Protein AF-A0A7Z0E7R3-F1 (afdb_monomer)

Foldseek 3Di:
DVLVVLVVVLVVLVVVLVVVVVVCVVVDVVPCVLVNLLSCLQSQLVNLQSVLVNDPNSPVSNVSSVVSNVVNVVSVVVVVPDDDPPPPPPDPD

Structure (mmCIF, N/CA/C/O backbone):
data_AF-A0A7Z0E7R3-F1
#
_entry.id   AF-A0A7Z0E7R3-F1
#
loop_
_atom_site.group_PDB
_atom_site.id
_atom_site.type_symbol
_atom_site.label_atom_id
_atom_site.label_alt_id
_atom_site.label_comp_id
_atom_site.label_asym_id
_atom_site.label_entity_id
_atom_site.label_seq_id
_atom_site.pdbx_PDB_ins_code
_atom_site.Cartn_x
_atom_site.Cartn_y
_atom_site.Cartn_z
_atom_site.occupancy
_atom_site.B_iso_or_equiv
_atom_site.auth_seq_id
_atom_site.auth_comp_id
_atom_site.auth_asym_id
_atom_site.auth_atom_id
_atom_site.pdbx_PDB_model_num
ATOM 1 N N . MET A 1 1 ? 9.017 -7.282 -21.505 1.00 73.94 1 MET A N 1
ATOM 2 C CA . MET A 1 1 ? 8.413 -8.283 -20.588 1.00 73.94 1 MET A CA 1
ATOM 3 C C . MET A 1 1 ? 8.309 -7.759 -19.158 1.00 73.94 1 MET A C 1
ATOM 5 O O . MET A 1 1 ? 7.195 -7.682 -18.663 1.00 73.94 1 MET A O 1
ATOM 9 N N . ILE A 1 2 ? 9.409 -7.324 -18.524 1.00 81.56 2 ILE A N 1
ATOM 10 C CA . ILE A 1 2 ? 9.407 -6.823 -17.131 1.00 81.56 2 ILE A CA 1
ATOM 11 C C . ILE A 1 2 ? 8.408 -5.671 -16.895 1.00 81.56 2 ILE A C 1
ATOM 13 O O . ILE A 1 2 ? 7.704 -5.649 -15.896 1.00 81.56 2 ILE A O 1
ATOM 17 N N . GLN A 1 3 ? 8.281 -4.763 -17.865 1.00 79.44 3 GLN A N 1
ATOM 18 C CA . GLN A 1 3 ? 7.392 -3.600 -17.795 1.00 79.44 3 GLN A CA 1
ATOM 19 C C . GLN A 1 3 ? 5.906 -3.994 -17.770 1.00 79.44 3 GLN A C 1
ATOM 21 O O . GLN A 1 3 ? 5.134 -3.455 -16.986 1.00 79.44 3 GLN A O 1
ATOM 26 N N . ALA A 1 4 ? 5.518 -4.989 -18.577 1.00 81.69 4 ALA A N 1
ATOM 27 C CA . ALA A 1 4 ? 4.156 -5.521 -18.592 1.00 81.69 4 ALA A CA 1
ATOM 28 C C . ALA A 1 4 ? 3.816 -6.238 -17.275 1.00 81.69 4 ALA A C 1
ATOM 30 O O . ALA A 1 4 ? 2.711 -6.092 -16.761 1.00 81.69 4 ALA A O 1
ATOM 31 N N . VAL A 1 5 ? 4.787 -6.956 -16.697 1.00 86.38 5 VAL A N 1
ATOM 32 C CA . VAL A 1 5 ? 4.643 -7.583 -15.375 1.00 86.38 5 VAL A CA 1
ATOM 33 C C . VAL A 1 5 ? 4.472 -6.519 -14.289 1.00 86.38 5 VAL A C 1
ATOM 35 O O . VAL A 1 5 ? 3.557 -6.627 -13.482 1.00 86.38 5 VAL A O 1
ATOM 38 N N . LEU A 1 6 ? 5.288 -5.462 -14.291 1.00 80.38 6 LEU A N 1
ATOM 39 C CA . LEU A 1 6 ? 5.180 -4.360 -13.327 1.00 80.38 6 LEU A CA 1
ATOM 40 C C . LEU A 1 6 ? 3.846 -3.609 -13.437 1.00 80.38 6 LEU A C 1
ATOM 42 O O . LEU A 1 6 ? 3.251 -3.283 -12.415 1.00 80.38 6 LEU A O 1
ATOM 46 N N . LEU A 1 7 ? 3.338 -3.394 -14.653 1.00 83.75 7 LEU A N 1
ATOM 47 C CA . LEU A 1 7 ? 2.004 -2.826 -14.875 1.00 83.75 7 LEU A CA 1
ATOM 48 C C . LEU A 1 7 ? 0.888 -3.737 -14.352 1.00 83.75 7 LEU A C 1
ATOM 50 O O . LEU A 1 7 ? -0.050 -3.252 -13.722 1.00 83.75 7 LEU A O 1
ATOM 54 N N . ALA A 1 8 ? 0.994 -5.050 -14.567 1.00 83.69 8 ALA A N 1
ATOM 55 C CA . ALA A 1 8 ? 0.038 -6.011 -14.022 1.00 83.69 8 ALA A CA 1
ATOM 56 C C . ALA A 1 8 ? 0.065 -6.018 -12.484 1.00 83.69 8 ALA A C 1
ATOM 58 O O . ALA A 1 8 ? -0.986 -5.958 -11.850 1.00 83.69 8 ALA A O 1
ATOM 59 N N . VAL A 1 9 ? 1.259 -6.009 -11.880 1.00 85.00 9 VAL A N 1
ATOM 60 C CA . VAL A 1 9 ? 1.443 -5.901 -10.424 1.00 85.00 9 VAL A CA 1
ATOM 61 C C . VAL A 1 9 ? 0.838 -4.601 -9.896 1.00 85.00 9 VAL A C 1
ATOM 63 O O . VAL A 1 9 ? 0.105 -4.632 -8.910 1.00 85.00 9 VAL A O 1
ATOM 66 N N . PHE A 1 10 ? 1.072 -3.475 -10.575 1.00 80.06 10 PHE A N 1
ATOM 67 C CA . PHE A 1 10 ? 0.479 -2.185 -10.226 1.00 80.06 10 PHE A CA 1
ATOM 68 C C . PHE A 1 10 ? -1.054 -2.235 -10.250 1.00 80.06 10 PHE A C 1
ATOM 70 O O . PHE A 1 10 ? -1.698 -1.823 -9.287 1.00 80.06 10 PHE A O 1
ATOM 77 N N . ALA A 1 11 ? -1.644 -2.783 -11.317 1.00 84.88 11 ALA A N 1
ATOM 78 C CA . ALA A 1 11 ? -3.092 -2.899 -11.464 1.00 84.88 11 ALA A CA 1
ATOM 79 C C . ALA A 1 11 ? -3.717 -3.789 -10.376 1.00 84.88 11 ALA A C 1
ATOM 81 O O . ALA A 1 11 ? -4.745 -3.428 -9.800 1.00 84.88 11 ALA A O 1
ATOM 82 N N . VAL A 1 12 ? -3.076 -4.917 -10.049 1.00 88.81 12 VAL A N 1
ATOM 83 C CA . VAL A 1 12 ? -3.512 -5.813 -8.967 1.00 88.81 12 VAL A CA 1
ATOM 84 C C . VAL A 1 12 ? -3.419 -5.118 -7.607 1.00 88.81 12 VAL A C 1
ATOM 86 O O . VAL A 1 12 ? -4.380 -5.173 -6.836 1.00 88.81 12 VAL A O 1
ATOM 89 N N . LEU A 1 13 ? -2.312 -4.421 -7.316 1.00 83.44 13 LEU A N 1
ATOM 90 C CA . LEU A 1 13 ? -2.160 -3.656 -6.073 1.00 83.44 13 LEU A CA 1
ATOM 91 C C . LEU A 1 13 ? -3.239 -2.581 -5.939 1.00 83.44 13 LEU A C 1
ATOM 93 O O . LEU A 1 13 ? -3.855 -2.451 -4.881 1.00 83.44 13 LEU A O 1
ATOM 97 N N . LEU A 1 14 ? -3.477 -1.827 -7.012 1.00 82.69 14 LEU A N 1
ATOM 98 C CA . LEU A 1 14 ? -4.457 -0.751 -7.025 1.00 82.69 14 LEU A CA 1
ATOM 99 C C . LEU A 1 14 ? -5.879 -1.294 -6.837 1.00 82.69 14 LEU A C 1
ATOM 101 O O . LEU A 1 14 ? -6.643 -0.756 -6.037 1.00 82.69 14 LEU A O 1
ATOM 105 N N . GLY A 1 15 ? -6.221 -2.394 -7.513 1.00 85.50 15 GLY A N 1
ATOM 106 C CA . GLY A 1 15 ? -7.508 -3.066 -7.343 1.00 85.50 15 GLY A CA 1
ATOM 107 C C . GLY A 1 15 ? -7.722 -3.558 -5.911 1.00 85.50 15 GLY A C 1
ATOM 108 O O . GLY A 1 15 ? -8.776 -3.311 -5.322 1.00 85.50 15 GLY A O 1
ATOM 109 N N . ASN A 1 16 ? -6.703 -4.182 -5.314 1.00 86.75 16 ASN A N 1
ATOM 110 C CA . ASN A 1 16 ? -6.756 -4.636 -3.926 1.00 86.75 16 ASN A CA 1
ATOM 111 C C . ASN A 1 16 ? -6.933 -3.466 -2.945 1.00 86.75 16 ASN A C 1
ATOM 113 O O . ASN A 1 16 ? -7.735 -3.549 -2.015 1.00 86.75 16 ASN A O 1
ATOM 117 N N . TYR A 1 17 ? -6.235 -2.354 -3.184 1.00 80.69 17 TYR A N 1
ATOM 118 C CA . TYR A 1 17 ? -6.361 -1.142 -2.380 1.00 80.69 17 TYR A CA 1
ATOM 119 C C . TYR A 1 17 ? -7.787 -0.578 -2.403 1.00 80.69 17 TYR A C 1
ATOM 121 O O . TYR A 1 17 ? -8.380 -0.333 -1.351 1.00 80.69 17 TYR A O 1
ATOM 129 N N . VAL A 1 18 ? -8.369 -0.431 -3.596 1.00 85.88 18 VAL A N 1
ATOM 130 C CA . VAL A 1 18 ? -9.740 0.072 -3.772 1.00 85.88 18 VAL A CA 1
ATOM 131 C C . VAL A 1 18 ? -10.757 -0.862 -3.117 1.00 85.88 18 VAL A C 1
ATOM 133 O O . VAL A 1 18 ? -11.665 -0.393 -2.429 1.00 85.88 18 VAL A O 1
ATOM 136 N N . LEU A 1 19 ? -10.597 -2.179 -3.277 1.00 84.88 19 LEU A N 1
ATOM 137 C CA . LEU A 1 19 ? -11.483 -3.162 -2.659 1.00 84.88 19 LEU A CA 1
ATOM 138 C C . LEU A 1 19 ? -11.432 -3.071 -1.131 1.00 84.88 19 LEU A C 1
ATOM 140 O O . LEU A 1 19 ? -12.473 -3.048 -0.472 1.00 84.88 19 LEU A O 1
ATOM 144 N N . ALA A 1 20 ? -10.233 -2.969 -0.565 1.00 82.38 20 ALA A N 1
ATOM 145 C CA . ALA A 1 20 ? -10.051 -2.842 0.871 1.00 82.38 20 ALA A CA 1
ATOM 146 C C . ALA A 1 20 ? -10.656 -1.533 1.412 1.00 82.38 20 ALA A C 1
ATOM 148 O O . ALA A 1 20 ? -11.369 -1.566 2.417 1.00 82.38 20 ALA A O 1
ATOM 149 N N . LEU A 1 21 ? -10.477 -0.403 0.715 1.00 80.25 21 LEU A N 1
ATOM 150 C CA . LEU A 1 21 ? -11.150 0.857 1.054 1.00 80.25 21 LEU A CA 1
ATOM 151 C C . LEU A 1 21 ? -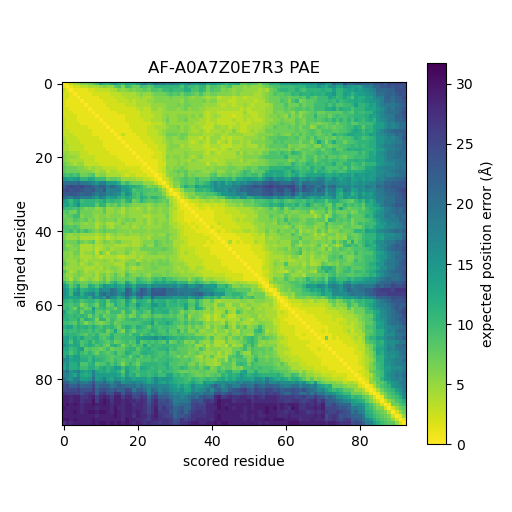12.677 0.734 0.992 1.00 80.25 21 LEU A C 1
ATOM 153 O O . LEU A 1 21 ? -13.364 1.206 1.899 1.00 80.25 21 LEU A O 1
ATOM 157 N N . ALA A 1 22 ? -13.219 0.073 -0.033 1.00 82.81 22 ALA A N 1
ATOM 158 C CA . ALA A 1 22 ? -14.656 -0.149 -0.164 1.00 82.81 22 ALA A CA 1
ATOM 159 C C . ALA A 1 22 ? -15.207 -1.007 0.987 1.00 82.81 22 ALA A C 1
ATOM 161 O O . ALA A 1 22 ? -16.265 -0.701 1.541 1.00 82.81 22 ALA A O 1
ATOM 162 N N . VAL A 1 23 ? -14.479 -2.050 1.398 1.00 83.19 23 VAL A N 1
ATOM 163 C CA . VAL A 1 23 ? -14.836 -2.881 2.557 1.00 83.19 23 VAL A CA 1
ATOM 164 C C . VAL A 1 23 ? -14.806 -2.061 3.850 1.00 83.19 23 VAL A C 1
ATOM 166 O O . VAL 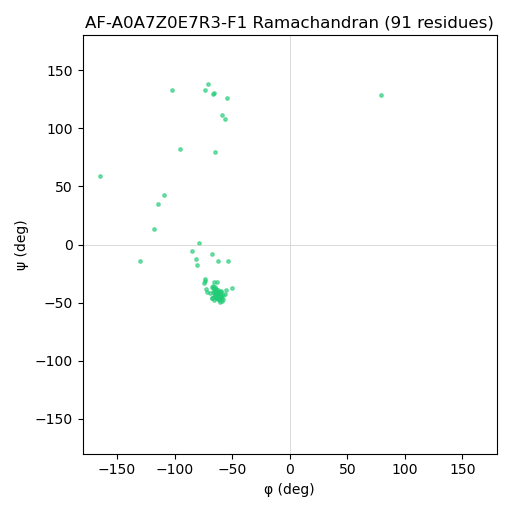A 1 23 ? -15.738 -2.165 4.649 1.00 83.19 23 VAL A O 1
ATOM 169 N N . PHE A 1 24 ? -13.791 -1.216 4.051 1.00 78.94 24 PHE A N 1
ATOM 170 C CA . PHE A 1 24 ? -13.703 -0.354 5.233 1.00 78.94 24 PHE A CA 1
ATOM 171 C C . PHE A 1 24 ? -14.789 0.719 5.275 1.00 78.94 24 PHE A C 1
ATOM 173 O O . PHE A 1 24 ? -15.385 0.937 6.329 1.00 78.94 24 PHE A O 1
ATOM 180 N N . SER A 1 25 ? -15.092 1.339 4.135 1.00 77.88 25 SER A N 1
ATOM 181 C CA . SER A 1 25 ? -16.184 2.305 4.007 1.00 77.88 25 SER A CA 1
ATOM 182 C C . SER A 1 25 ? -17.534 1.670 4.363 1.00 77.88 25 SER A C 1
ATOM 184 O O . SER A 1 25 ? -18.325 2.273 5.084 1.00 77.88 25 SER A O 1
ATOM 186 N N . ARG A 1 26 ? -17.765 0.416 3.947 1.00 78.31 26 ARG A N 1
ATOM 187 C CA . ARG A 1 26 ? -19.004 -0.325 4.234 1.00 78.31 26 ARG A CA 1
ATOM 188 C C . ARG A 1 26 ? -19.121 -0.830 5.674 1.00 78.31 26 ARG A C 1
ATOM 190 O O . ARG A 1 26 ? -20.233 -0.927 6.178 1.00 78.31 26 ARG A O 1
ATOM 197 N N . ARG A 1 27 ? -18.012 -1.192 6.329 1.00 73.00 27 ARG A N 1
ATOM 198 C CA . ARG A 1 27 ? -18.029 -1.802 7.677 1.00 73.00 27 ARG A CA 1
ATOM 199 C C . ARG A 1 27 ? -18.095 -0.800 8.834 1.00 73.00 27 ARG A C 1
ATOM 201 O O . ARG A 1 27 ? -18.254 -1.226 9.972 1.00 73.00 27 ARG A O 1
ATOM 208 N N . GLY A 1 28 ? -18.020 0.501 8.558 1.00 62.09 28 GLY A N 1
ATOM 209 C CA . GLY A 1 28 ? -18.005 1.536 9.590 1.00 62.09 28 GLY A CA 1
ATOM 210 C C . GLY A 1 28 ? -16.621 1.685 10.229 1.00 62.09 28 GLY A C 1
ATOM 211 O O . GLY A 1 28 ? -15.990 0.730 10.675 1.00 62.09 28 GLY A O 1
ATOM 212 N N . LEU A 1 29 ? -16.124 2.921 10.266 1.00 63.62 29 LEU A N 1
ATOM 213 C CA . LEU A 1 29 ? -14.744 3.260 10.639 1.00 63.62 29 LEU A CA 1
ATOM 214 C C . LEU A 1 29 ? -14.473 3.262 12.160 1.00 63.62 29 LEU A C 1
ATOM 216 O O . LEU A 1 29 ? -13.356 3.564 12.578 1.00 63.62 29 LEU A O 1
ATOM 220 N N . SER A 1 30 ? -15.459 2.939 13.000 1.00 57.41 30 SER A N 1
ATOM 221 C CA . SER A 1 30 ? -15.494 3.311 14.426 1.00 57.41 30 SER A CA 1
ATOM 222 C C . SER A 1 30 ? -14.441 2.656 15.338 1.00 57.41 30 SER A C 1
ATOM 224 O O . SER A 1 30 ? -14.278 3.102 16.467 1.00 57.41 30 SER A O 1
ATOM 226 N N . GLY A 1 31 ? -13.657 1.679 14.870 1.00 62.69 31 GLY A N 1
ATOM 227 C CA . GLY A 1 31 ? -12.515 1.122 15.626 1.00 62.69 31 GLY A CA 1
ATOM 228 C C . GLY A 1 31 ? -11.193 1.036 14.855 1.00 62.69 31 GLY A C 1
ATOM 229 O O . GLY A 1 31 ? -10.122 0.877 15.453 1.00 62.69 31 GLY A O 1
ATOM 230 N N . ASN A 1 32 ? -11.248 1.187 13.528 1.00 72.81 32 ASN A N 1
ATOM 231 C CA . ASN A 1 32 ? -10.225 0.678 12.613 1.00 72.81 32 ASN A CA 1
ATOM 232 C C . ASN A 1 32 ? -9.495 1.756 11.800 1.00 72.81 32 ASN A C 1
ATOM 234 O O . ASN A 1 32 ? -8.766 1.426 10.869 1.00 72.81 32 ASN A O 1
ATOM 238 N N . TRP A 1 33 ? -9.641 3.032 12.170 1.00 72.31 33 TRP A N 1
ATOM 239 C CA . TRP A 1 33 ? -8.979 4.166 11.507 1.00 72.31 33 TRP A CA 1
ATOM 240 C C . TRP A 1 33 ? -7.469 3.974 11.314 1.00 72.31 33 TRP A C 1
ATOM 242 O O . TRP A 1 33 ? -6.932 4.316 10.267 1.00 72.31 33 TRP A O 1
ATOM 252 N N . LEU A 1 34 ? -6.786 3.358 12.285 1.00 74.38 34 LEU A N 1
ATOM 253 C CA . LEU A 1 34 ? -5.359 3.059 12.157 1.00 74.38 34 LEU A CA 1
ATOM 254 C C . LEU A 1 34 ? -5.070 2.063 11.034 1.00 74.38 34 LEU A C 1
ATOM 256 O O . LEU A 1 34 ? -4.111 2.247 10.297 1.00 74.38 34 LEU A O 1
ATOM 260 N N . LEU A 1 35 ? -5.889 1.017 10.900 1.00 75.94 35 LEU A N 1
ATOM 261 C CA . LEU A 1 35 ? -5.711 0.024 9.846 1.00 75.94 35 LEU A CA 1
ATOM 262 C C . LEU A 1 35 ? -5.941 0.639 8.465 1.00 75.94 35 LEU A C 1
ATOM 264 O O . LEU A 1 35 ? -5.238 0.273 7.533 1.00 75.94 35 LEU A O 1
ATOM 268 N N . VAL A 1 36 ? 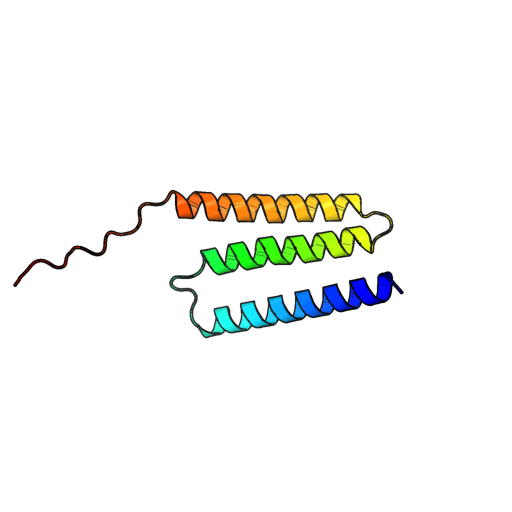-6.835 1.625 8.351 1.00 77.50 36 VAL A N 1
ATOM 269 C CA . VAL A 1 36 ? -6.997 2.407 7.118 1.00 77.50 36 VAL A CA 1
ATOM 270 C C . VAL A 1 36 ? -5.745 3.238 6.832 1.00 77.50 36 VAL A C 1
ATOM 272 O O . VAL A 1 36 ? -5.222 3.167 5.728 1.00 77.50 36 VAL A O 1
ATOM 275 N N . VAL A 1 37 ? -5.208 3.962 7.819 1.00 77.12 37 VAL A N 1
ATOM 276 C CA . VAL A 1 37 ? -3.981 4.768 7.650 1.00 77.12 37 VAL A CA 1
ATOM 277 C C . VAL A 1 37 ? -2.775 3.899 7.276 1.00 77.12 37 VAL A C 1
ATOM 279 O O . VAL A 1 37 ? -2.046 4.230 6.343 1.00 77.12 37 VAL A O 1
ATOM 282 N N . LEU A 1 38 ? -2.586 2.766 7.956 1.00 79.88 38 LEU A N 1
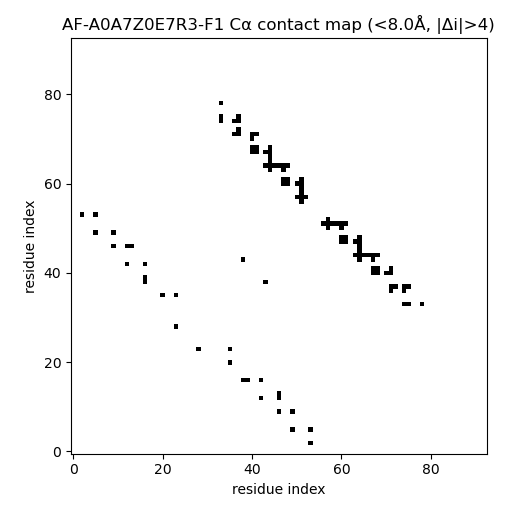ATOM 283 C CA . LEU A 1 38 ? -1.526 1.798 7.664 1.00 79.88 38 LEU A CA 1
ATOM 284 C C . LEU A 1 38 ? -1.664 1.210 6.264 1.00 79.88 38 LEU A C 1
ATOM 286 O O . LEU A 1 38 ? -0.687 1.169 5.519 1.00 79.88 38 LEU A O 1
ATOM 290 N N . LEU A 1 39 ? -2.869 0.770 5.900 1.00 82.12 39 LEU A N 1
ATOM 291 C CA . LEU A 1 39 ? -3.138 0.200 4.587 1.00 82.12 39 LEU A CA 1
ATO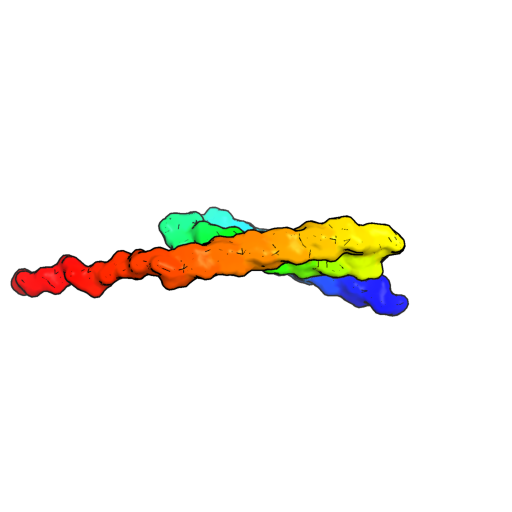M 292 C C . LEU A 1 39 ? -2.882 1.229 3.481 1.00 82.12 39 LEU A C 1
ATOM 294 O O . LEU A 1 39 ? -2.195 0.918 2.512 1.00 82.12 39 LEU A O 1
ATOM 298 N N . THR A 1 40 ? -3.385 2.451 3.639 1.00 81.81 40 THR A N 1
ATOM 299 C CA . THR A 1 40 ? -3.187 3.545 2.684 1.00 81.81 40 THR A CA 1
ATOM 300 C C . THR A 1 40 ? -1.720 3.930 2.549 1.00 81.81 40 THR A C 1
ATOM 302 O O . THR A 1 40 ? -1.228 4.042 1.429 1.00 81.81 40 THR A O 1
ATOM 305 N N . GLY A 1 41 ? -0.995 4.078 3.659 1.00 81.31 41 GLY A N 1
ATOM 306 C CA . GLY A 1 41 ? 0.419 4.447 3.626 1.00 81.31 41 GLY A CA 1
ATOM 307 C C . GLY A 1 41 ? 1.302 3.354 3.019 1.00 81.31 41 GLY A C 1
ATOM 308 O O . GLY A 1 41 ? 2.095 3.628 2.124 1.00 81.31 41 GLY A O 1
ATOM 309 N N . THR A 1 42 ? 1.121 2.096 3.424 1.00 81.25 42 THR A N 1
ATOM 310 C CA . THR A 1 42 ? 1.933 0.976 2.909 1.00 81.25 42 THR A CA 1
ATOM 311 C C . THR A 1 42 ? 1.596 0.614 1.463 1.00 81.25 42 THR A C 1
ATOM 313 O O . THR A 1 42 ? 2.500 0.407 0.654 1.00 81.25 42 THR A O 1
ATOM 316 N N . THR A 1 43 ? 0.312 0.601 1.092 1.00 83.56 43 THR A N 1
ATOM 317 C CA . THR A 1 43 ? -0.097 0.295 -0.288 1.00 83.56 43 THR A CA 1
ATOM 318 C C . THR A 1 43 ? 0.235 1.450 -1.229 1.00 83.56 43 THR A C 1
ATOM 320 O O . THR A 1 43 ? 0.715 1.219 -2.336 1.00 83.56 43 THR A O 1
ATOM 323 N N . GLY A 1 44 ? 0.064 2.697 -0.776 1.00 80.94 44 GLY A N 1
ATOM 324 C CA . GLY A 1 44 ? 0.503 3.886 -1.505 1.00 80.94 44 GLY A CA 1
ATOM 325 C C . GLY A 1 44 ? 2.017 3.907 -1.727 1.00 80.94 44 GLY A C 1
ATOM 326 O O . GLY A 1 44 ? 2.464 4.203 -2.833 1.00 80.94 44 GLY A O 1
ATOM 327 N N . ALA A 1 45 ? 2.806 3.516 -0.721 1.00 82.25 45 ALA A N 1
ATOM 328 C CA . ALA A 1 45 ? 4.251 3.386 -0.863 1.00 82.25 45 ALA A CA 1
ATOM 329 C C . ALA A 1 45 ? 4.649 2.319 -1.889 1.00 82.25 45 ALA A C 1
ATOM 331 O O . ALA A 1 45 ? 5.512 2.564 -2.729 1.00 82.25 45 ALA A O 1
ATOM 332 N N . ALA A 1 46 ? 3.990 1.159 -1.868 1.00 79.19 46 ALA A N 1
ATOM 333 C CA . ALA A 1 46 ? 4.239 0.105 -2.843 1.00 79.19 46 ALA A CA 1
ATOM 334 C C . ALA A 1 46 ? 3.881 0.547 -4.276 1.00 79.19 46 ALA A C 1
ATOM 336 O O . ALA A 1 46 ? 4.651 0.301 -5.203 1.00 79.19 46 ALA A O 1
ATOM 337 N N . LEU A 1 47 ? 2.768 1.268 -4.465 1.00 81.25 47 LEU A N 1
ATOM 338 C CA . LEU A 1 47 ? 2.398 1.859 -5.759 1.00 81.25 47 LEU A CA 1
ATOM 339 C C . LEU A 1 47 ? 3.434 2.893 -6.233 1.00 81.25 47 LEU A C 1
ATOM 341 O O . LEU A 1 47 ? 3.828 2.874 -7.399 1.00 81.25 47 LEU A O 1
ATOM 345 N N . ALA A 1 48 ? 3.908 3.762 -5.336 1.00 81.00 48 ALA A N 1
ATOM 346 C CA . ALA A 1 48 ? 4.938 4.754 -5.638 1.00 81.00 48 ALA A CA 1
ATOM 347 C C . ALA A 1 48 ? 6.287 4.100 -5.989 1.00 81.00 48 ALA A C 1
ATOM 349 O O . ALA A 1 48 ? 6.943 4.531 -6.934 1.00 81.00 48 ALA A O 1
ATOM 350 N N . ALA A 1 49 ? 6.667 3.011 -5.316 1.00 78.25 49 ALA A N 1
ATOM 351 C CA . ALA A 1 49 ? 7.867 2.246 -5.648 1.00 78.25 49 ALA A CA 1
ATOM 352 C C . ALA A 1 49 ? 7.772 1.596 -7.041 1.00 78.25 49 ALA A C 1
ATOM 354 O O . ALA A 1 49 ? 8.726 1.653 -7.815 1.00 78.25 49 ALA A O 1
ATOM 355 N N . VAL A 1 50 ? 6.613 1.037 -7.405 1.00 81.56 50 VAL A N 1
ATOM 356 C CA . VAL A 1 50 ? 6.400 0.488 -8.755 1.00 81.56 50 VAL A CA 1
ATOM 357 C C . VAL A 1 50 ? 6.450 1.596 -9.816 1.00 81.56 50 VAL A C 1
ATOM 359 O O . VAL A 1 50 ? 7.067 1.408 -10.863 1.00 81.56 50 VAL A O 1
ATOM 362 N N . LEU A 1 51 ? 5.885 2.775 -9.534 1.00 78.69 51 LEU A N 1
ATOM 363 C CA . LEU A 1 51 ? 5.997 3.948 -10.411 1.00 78.69 51 LEU A CA 1
ATOM 364 C C . LEU A 1 51 ? 7.435 4.463 -10.539 1.00 78.69 51 LEU A C 1
ATOM 366 O O . LEU A 1 51 ? 7.831 4.866 -11.631 1.00 78.69 51 LEU A O 1
ATOM 370 N N . ALA A 1 52 ? 8.228 4.415 -9.466 1.00 81.88 52 ALA A N 1
ATOM 371 C CA . ALA A 1 52 ? 9.642 4.779 -9.497 1.00 81.88 52 ALA A CA 1
ATOM 372 C C . ALA A 1 52 ? 10.428 3.899 -10.475 1.00 81.88 52 ALA A C 1
ATOM 374 O O . ALA A 1 52 ? 11.252 4.407 -11.225 1.00 81.88 52 ALA A O 1
ATOM 375 N N . VAL A 1 53 ? 10.138 2.595 -10.504 1.00 80.50 53 VAL A N 1
ATOM 376 C CA . VAL A 1 53 ? 10.785 1.643 -11.421 1.00 80.50 53 VAL A CA 1
ATOM 377 C C . VAL A 1 53 ? 10.284 1.801 -12.861 1.00 80.50 53 VAL A C 1
ATOM 379 O O . VAL A 1 53 ? 11.035 1.567 -13.803 1.00 80.50 53 VAL A O 1
ATOM 382 N N . LEU A 1 54 ? 9.021 2.194 -13.052 1.00 79.81 54 LEU A N 1
ATOM 383 C CA . LEU A 1 54 ? 8.435 2.399 -14.381 1.00 79.81 54 LEU A CA 1
ATOM 384 C C . LEU A 1 54 ? 8.803 3.749 -15.019 1.00 79.81 54 LEU A C 1
ATOM 386 O O . LEU A 1 54 ? 8.643 3.896 -16.229 1.00 79.81 54 LEU A O 1
ATOM 390 N N . SER A 1 55 ? 9.270 4.724 -14.236 1.00 79.44 55 SER A N 1
ATOM 391 C CA . SER A 1 55 ? 9.570 6.081 -14.700 1.00 79.44 55 SER A CA 1
ATOM 392 C C . SER A 1 55 ? 11.071 6.301 -14.890 1.00 79.44 55 SER A C 1
ATOM 394 O O . SER A 1 55 ? 11.862 6.042 -13.987 1.00 79.44 55 SER A O 1
ATOM 396 N N . GLU A 1 56 ? 11.467 6.875 -16.028 1.00 67.56 56 GLU A N 1
ATOM 397 C CA . GLU A 1 56 ? 12.869 7.224 -16.328 1.00 67.56 56 GLU A CA 1
ATOM 398 C C . GLU A 1 56 ? 13.456 8.273 -15.352 1.00 67.56 56 GLU A C 1
ATOM 400 O O . GLU A 1 56 ? 14.671 8.426 -15.261 1.00 67.56 56 GLU A O 1
ATOM 405 N N . GLY A 1 57 ? 12.610 8.952 -14.560 1.00 64.19 57 GLY A N 1
ATOM 406 C CA . GLY A 1 57 ? 12.977 9.920 -13.513 1.00 64.19 57 GLY A CA 1
ATOM 407 C C . GLY A 1 57 ? 12.610 9.482 -12.085 1.00 64.19 57 GLY A C 1
ATOM 408 O O . GLY A 1 57 ? 12.217 10.314 -11.263 1.00 64.19 57 GLY A O 1
ATOM 409 N N . GLY A 1 58 ? 12.689 8.179 -11.794 1.00 63.19 58 GLY A N 1
ATOM 410 C CA . GLY A 1 58 ? 12.124 7.500 -10.618 1.00 63.19 58 GLY A CA 1
ATOM 411 C C . GLY A 1 58 ? 12.470 8.016 -9.210 1.00 63.19 58 GLY A C 1
ATOM 412 O O . GLY A 1 58 ? 11.763 7.669 -8.265 1.00 63.19 58 GLY A O 1
ATOM 413 N N . SER A 1 59 ? 13.487 8.871 -9.037 1.00 70.12 59 SER A N 1
ATOM 414 C CA . SER A 1 59 ? 13.956 9.323 -7.709 1.00 70.12 59 SER A CA 1
ATOM 415 C C . SER A 1 59 ? 12.852 9.968 -6.864 1.00 70.12 59 SER A C 1
ATOM 417 O O . SER A 1 59 ? 12.713 9.652 -5.687 1.00 70.12 59 SER A O 1
ATOM 419 N N . ARG A 1 60 ? 12.005 10.811 -7.471 1.00 77.00 60 ARG A N 1
ATOM 420 C CA . ARG A 1 60 ? 10.931 11.513 -6.742 1.00 77.00 60 ARG A CA 1
ATOM 421 C C . ARG A 1 60 ? 9.855 10.562 -6.222 1.00 77.00 60 ARG A C 1
ATOM 423 O O . ARG A 1 60 ? 9.299 10.779 -5.153 1.00 77.00 60 ARG A O 1
ATOM 430 N N . TYR A 1 61 ? 9.550 9.510 -6.976 1.00 75.50 61 TYR A N 1
ATOM 431 C CA . TYR A 1 61 ? 8.552 8.519 -6.577 1.00 75.50 61 TYR A CA 1
ATOM 432 C C . TYR A 1 61 ? 9.074 7.612 -5.456 1.00 75.50 61 TYR A C 1
ATOM 434 O O . TYR A 1 61 ? 8.300 7.173 -4.608 1.00 75.50 61 TYR A O 1
ATOM 442 N N . LEU A 1 62 ? 10.389 7.388 -5.411 1.00 74.12 62 LEU A N 1
ATOM 443 C CA . LEU A 1 62 ? 11.054 6.651 -4.339 1.00 74.12 62 LEU A CA 1
ATOM 444 C C . LEU A 1 62 ? 11.034 7.445 -3.020 1.00 74.12 62 LEU A C 1
ATOM 446 O O . LEU A 1 62 ? 10.687 6.885 -1.981 1.00 74.12 62 LEU A O 1
ATOM 450 N N . ASP A 1 63 ? 11.274 8.760 -3.072 1.00 77.38 63 ASP A N 1
ATOM 451 C CA . ASP A 1 63 ? 11.128 9.647 -1.907 1.00 77.38 63 ASP A CA 1
ATOM 452 C C . ASP A 1 63 ? 9.692 9.624 -1.362 1.00 77.38 63 ASP A C 1
ATOM 454 O O . ASP A 1 63 ? 9.471 9.480 -0.158 1.00 77.38 63 ASP A O 1
ATOM 458 N N . VAL A 1 64 ? 8.694 9.683 -2.250 1.00 75.31 64 VAL A N 1
ATOM 459 C CA . VAL A 1 64 ? 7.273 9.579 -1.877 1.00 75.31 64 VAL A CA 1
ATOM 460 C C . VAL A 1 64 ? 6.966 8.221 -1.237 1.00 75.31 64 VAL A C 1
ATOM 462 O O . VAL A 1 64 ? 6.263 8.168 -0.225 1.00 75.31 64 VAL A O 1
ATOM 465 N N . ALA A 1 65 ? 7.515 7.127 -1.773 1.00 77.25 65 ALA A N 1
ATOM 466 C CA . ALA A 1 65 ? 7.346 5.793 -1.202 1.00 77.25 65 ALA A CA 1
ATOM 467 C C . ALA A 1 65 ? 7.930 5.694 0.217 1.00 77.25 65 ALA A C 1
ATOM 469 O O . ALA A 1 65 ? 7.295 5.138 1.120 1.00 77.25 65 ALA A O 1
ATOM 470 N N . LEU A 1 66 ? 9.110 6.276 0.435 1.00 76.25 66 LEU A N 1
ATOM 471 C CA . LEU A 1 66 ? 9.763 6.316 1.742 1.00 76.25 66 LEU A CA 1
ATOM 472 C C . LEU A 1 66 ? 8.973 7.156 2.748 1.00 76.25 66 LEU A C 1
ATOM 474 O O . LEU A 1 66 ? 8.751 6.704 3.872 1.00 76.25 66 LEU A O 1
ATOM 478 N N . VAL A 1 67 ? 8.481 8.330 2.346 1.00 81.31 67 VAL A N 1
ATOM 479 C CA . VAL A 1 67 ? 7.659 9.196 3.208 1.00 81.31 67 VAL A CA 1
ATOM 480 C C . VAL A 1 67 ? 6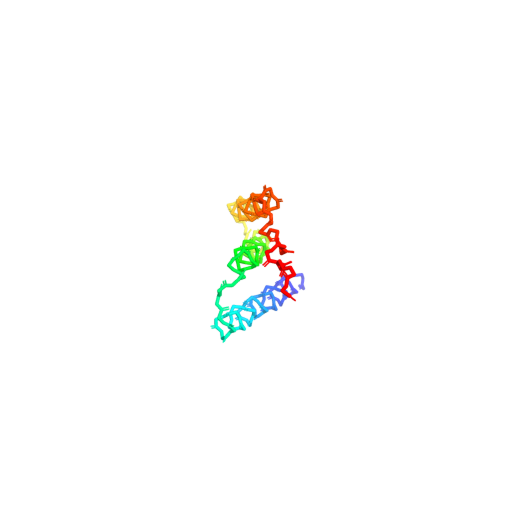.353 8.502 3.603 1.00 81.31 67 VAL A C 1
ATOM 482 O O . VAL A 1 67 ? 5.980 8.502 4.780 1.00 81.31 67 VAL A O 1
ATOM 485 N N . LEU A 1 68 ? 5.669 7.857 2.656 1.00 77.19 68 LEU A N 1
ATOM 486 C CA . LEU A 1 68 ? 4.429 7.122 2.926 1.00 77.19 68 LEU A CA 1
ATOM 487 C C . LEU A 1 68 ? 4.656 5.920 3.854 1.00 77.19 68 LEU A C 1
ATOM 489 O O . LEU A 1 68 ? 3.868 5.683 4.770 1.00 77.19 68 LEU A O 1
ATOM 493 N N . THR A 1 69 ? 5.766 5.200 3.678 1.00 76.75 69 THR A N 1
ATOM 494 C CA . THR A 1 69 ? 6.128 4.079 4.559 1.00 76.75 69 THR A CA 1
ATOM 495 C C . THR A 1 69 ? 6.483 4.568 5.961 1.00 76.75 69 THR A C 1
ATOM 497 O O . THR A 1 69 ? 6.001 4.020 6.952 1.00 76.75 69 THR A O 1
ATOM 500 N N . GLY A 1 70 ? 7.294 5.624 6.061 1.00 76.06 70 GLY A N 1
ATOM 501 C CA . GLY A 1 70 ? 7.721 6.199 7.334 1.00 76.06 70 GLY A CA 1
ATOM 502 C C . GLY A 1 70 ? 6.548 6.749 8.142 1.00 76.06 70 GLY A C 1
ATOM 503 O O . GL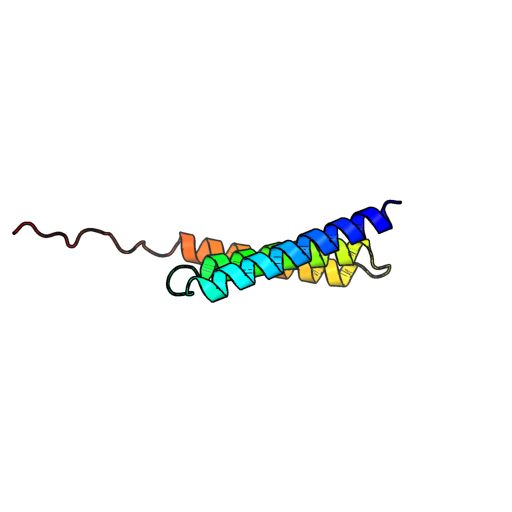Y A 1 70 ? 6.418 6.451 9.326 1.00 76.06 70 GLY A O 1
ATOM 504 N N . THR A 1 71 ? 5.637 7.481 7.501 1.00 76.06 71 THR A N 1
ATOM 505 C CA . THR A 1 71 ? 4.431 8.003 8.167 1.00 76.06 71 THR A CA 1
ATOM 506 C C . THR A 1 71 ? 3.501 6.882 8.637 1.00 76.06 71 THR A C 1
ATOM 508 O O . THR A 1 71 ? 2.984 6.950 9.754 1.00 76.06 71 THR A O 1
ATOM 511 N N . ALA A 1 72 ? 3.355 5.805 7.857 1.00 76.69 72 ALA A N 1
ATOM 512 C CA . ALA A 1 72 ? 2.613 4.617 8.276 1.00 76.69 72 ALA A CA 1
ATOM 513 C C . ALA A 1 72 ? 3.262 3.914 9.482 1.00 76.69 72 ALA A C 1
ATOM 515 O O . ALA A 1 72 ? 2.562 3.534 10.425 1.00 76.69 72 ALA A O 1
ATOM 516 N N . ALA A 1 73 ? 4.592 3.779 9.485 1.00 74.69 73 ALA A N 1
ATOM 517 C CA . ALA A 1 73 ? 5.341 3.185 10.590 1.00 74.69 73 ALA A CA 1
ATOM 518 C C . ALA A 1 73 ? 5.215 4.013 11.880 1.00 74.69 73 ALA A C 1
ATOM 520 O O . ALA A 1 73 ? 4.966 3.451 12.947 1.00 74.69 73 ALA A O 1
ATOM 521 N N . VAL A 1 74 ? 5.302 5.345 11.786 1.00 79.00 74 VAL A N 1
ATOM 522 C CA . VAL A 1 74 ? 5.098 6.249 12.930 1.00 79.00 74 VAL A CA 1
ATOM 523 C C . VAL A 1 74 ? 3.670 6.138 13.461 1.00 79.00 74 VAL A C 1
ATOM 525 O O . VAL A 1 74 ? 3.485 5.997 14.667 1.00 79.00 74 VAL A O 1
ATOM 528 N N . ALA A 1 75 ? 2.658 6.126 12.589 1.00 75.81 75 ALA A N 1
ATOM 529 C CA . ALA A 1 75 ? 1.267 5.952 13.008 1.00 75.81 75 ALA A CA 1
ATOM 530 C C . ALA A 1 75 ? 1.066 4.629 13.772 1.00 75.81 75 ALA A C 1
ATOM 532 O O . ALA A 1 75 ? 0.424 4.607 14.827 1.00 75.81 75 ALA A O 1
ATOM 533 N N . ALA A 1 76 ? 1.662 3.539 13.281 1.00 74.00 76 ALA A N 1
ATOM 534 C CA . ALA A 1 76 ? 1.637 2.241 13.946 1.00 74.00 76 ALA A CA 1
ATOM 535 C C . ALA A 1 76 ? 2.339 2.266 15.310 1.00 74.00 76 ALA A C 1
ATOM 537 O O . ALA A 1 76 ? 1.779 1.772 16.289 1.00 74.00 76 ALA A O 1
ATOM 538 N N . ALA A 1 77 ? 3.525 2.875 15.388 1.00 76.44 77 ALA A N 1
ATOM 539 C CA . ALA A 1 77 ? 4.295 3.002 16.621 1.00 76.44 77 ALA A CA 1
ATOM 540 C C . ALA A 1 77 ? 3.544 3.821 17.681 1.00 76.44 77 ALA A C 1
ATOM 542 O O . ALA A 1 77 ? 3.433 3.389 18.828 1.00 76.44 77 ALA A O 1
ATOM 543 N N . VAL A 1 78 ? 2.947 4.950 17.285 1.00 80.12 78 VAL A N 1
ATOM 544 C CA . VAL A 1 78 ? 2.119 5.780 18.171 1.00 80.12 78 VAL A CA 1
ATOM 545 C C . VAL A 1 78 ? 0.960 4.964 18.731 1.00 80.12 78 VAL A C 1
ATOM 547 O O . VAL A 1 78 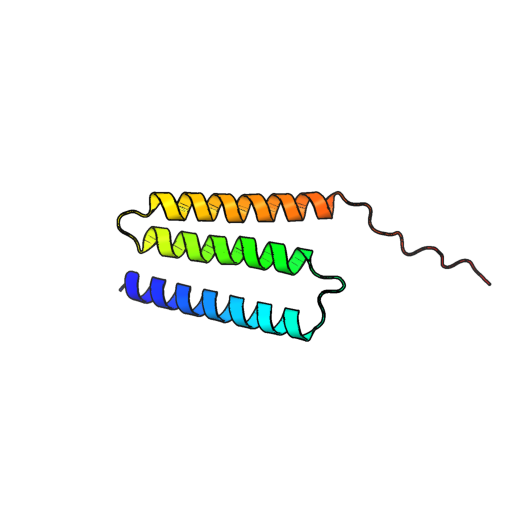? 0.742 4.966 19.938 1.00 80.12 78 VAL A O 1
ATOM 550 N N . ARG A 1 79 ? 0.241 4.200 17.898 1.00 72.56 79 ARG A N 1
ATOM 551 C CA . ARG A 1 79 ? -0.858 3.365 18.403 1.00 72.56 79 ARG A CA 1
ATOM 552 C C . ARG A 1 79 ? -0.378 2.213 19.284 1.00 72.56 79 ARG A C 1
ATOM 554 O O . ARG A 1 79 ? -1.060 1.889 20.250 1.00 72.56 79 ARG A O 1
ATOM 561 N N . ALA A 1 80 ? 0.760 1.600 18.976 1.00 75.44 80 ALA A N 1
ATOM 562 C CA . ALA A 1 80 ? 1.333 0.555 19.819 1.00 75.44 80 ALA A CA 1
ATOM 563 C C . ALA A 1 80 ? 1.724 1.085 21.212 1.00 75.44 80 ALA A C 1
ATOM 565 O O . ALA A 1 80 ? 1.617 0.346 22.188 1.00 75.44 80 ALA A O 1
ATOM 566 N N . GLY A 1 81 ? 2.133 2.355 21.301 1.00 75.44 81 GLY A N 1
ATOM 567 C CA . GLY A 1 81 ? 2.463 3.033 22.556 1.00 75.44 81 GLY A CA 1
ATOM 568 C C . GLY A 1 81 ? 1.263 3.581 23.338 1.00 75.44 81 GLY A C 1
ATOM 569 O O . GLY A 1 81 ? 1.424 3.942 24.502 1.00 75.44 81 GLY A O 1
ATOM 570 N N . LEU A 1 82 ? 0.064 3.646 22.746 1.00 73.94 82 LEU A N 1
ATOM 571 C CA . LEU A 1 82 ? -1.132 4.098 23.461 1.00 73.94 82 LEU A CA 1
ATOM 572 C C . LEU A 1 82 ? -1.610 3.021 24.454 1.00 73.94 82 LEU A C 1
ATOM 574 O O . LEU A 1 82 ? -1.749 1.854 24.069 1.00 73.94 82 LEU A O 1
ATOM 578 N N . PRO A 1 83 ? -1.927 3.390 25.713 1.00 61.97 83 PRO A N 1
ATOM 579 C CA . PRO A 1 83 ? -2.517 2.470 26.677 1.00 61.97 83 PRO A CA 1
ATOM 580 C C . PRO A 1 83 ? -3.789 1.842 26.106 1.00 61.97 83 PRO A C 1
ATOM 582 O O . PRO A 1 83 ? -4.706 2.544 25.671 1.00 61.97 83 PRO A O 1
ATOM 585 N N . ARG A 1 84 ? -3.859 0.507 26.102 1.00 66.00 84 ARG A N 1
ATOM 586 C CA . ARG A 1 84 ? -5.107 -0.188 25.773 1.00 66.00 84 ARG A CA 1
ATOM 587 C C . ARG A 1 84 ? -6.121 0.134 26.874 1.00 66.00 84 ARG A C 1
ATOM 589 O O . ARG A 1 84 ? -5.765 -0.022 28.041 1.00 66.00 84 ARG A O 1
ATOM 596 N N . PRO A 1 85 ? -7.359 0.551 26.549 1.00 57.25 85 PRO A N 1
ATOM 597 C CA . PRO A 1 85 ? -8.419 0.639 27.540 1.00 57.25 85 PRO A CA 1
ATOM 598 C C . PRO A 1 85 ? -8.575 -0.740 28.177 1.00 57.25 85 PRO A C 1
ATOM 600 O O . PRO A 1 85 ? -8.980 -1.697 27.515 1.00 57.25 85 PRO A O 1
ATOM 603 N N . SER A 1 86 ? -8.149 -0.863 29.431 1.00 55.84 86 SER A N 1
ATOM 604 C CA . SER A 1 86 ? -8.248 -2.099 30.190 1.00 55.84 86 SER A CA 1
ATOM 605 C C . SER A 1 86 ? -9.716 -2.491 30.270 1.00 55.84 86 SER A C 1
ATOM 607 O O . SER A 1 86 ? -10.512 -1.828 30.933 1.00 55.84 86 SER A O 1
ATOM 609 N N . ALA A 1 87 ? -10.077 -3.577 29.591 1.00 60.28 87 ALA A N 1
ATOM 610 C CA . ALA A 1 87 ? -11.330 -4.282 29.799 1.00 60.28 87 ALA A CA 1
ATOM 611 C C . ALA A 1 87 ? -11.324 -4.874 31.218 1.00 60.28 87 ALA A C 1
ATOM 613 O O . ALA A 1 87 ? -10.954 -6.028 31.416 1.00 60.28 87 ALA A O 1
ATOM 614 N N . ARG A 1 88 ? -11.618 -4.048 32.229 1.00 53.72 88 ARG A N 1
ATOM 615 C CA . ARG A 1 88 ? -11.879 -4.486 33.607 1.00 53.72 88 ARG A CA 1
ATOM 616 C C . ARG A 1 88 ? -12.540 -3.386 34.439 1.00 53.72 88 ARG A C 1
ATOM 618 O O . ARG A 1 88 ? -12.038 -2.968 35.473 1.00 53.72 88 ARG A O 1
ATOM 625 N N . ALA A 1 89 ? -13.700 -2.939 33.977 1.00 54.19 89 ALA A N 1
ATOM 626 C CA . ALA A 1 89 ? -14.741 -2.413 34.856 1.00 54.19 89 ALA A CA 1
ATOM 627 C C . ALA A 1 89 ? -15.912 -3.409 34.892 1.00 54.19 89 ALA A C 1
ATOM 629 O O . ALA A 1 89 ? -17.071 -3.030 34.801 1.00 54.19 89 ALA A O 1
ATOM 630 N N . GLU A 1 90 ? -15.600 -4.704 34.975 1.00 59.25 90 GLU A N 1
ATOM 631 C CA . GLU A 1 90 ? -16.575 -5.725 35.348 1.00 59.25 90 GLU A CA 1
ATOM 632 C C . GLU A 1 90 ? -16.410 -5.930 36.852 1.00 59.25 90 GLU A C 1
ATOM 634 O O . GLU A 1 90 ? -15.613 -6.740 37.324 1.00 59.25 90 GLU A O 1
ATOM 639 N N . GLY A 1 91 ? -17.054 -5.035 37.603 1.00 50.12 91 GLY A N 1
ATOM 640 C CA . GLY A 1 91 ? -17.227 -5.192 39.039 1.00 50.12 91 GLY A CA 1
ATOM 641 C C . GLY A 1 91 ? -18.237 -6.314 39.297 1.00 50.12 91 GLY A C 1
ATOM 642 O O . GLY A 1 91 ? -19.241 -6.379 38.584 1.00 50.12 91 GLY A O 1
ATOM 643 N N . PRO A 1 92 ? -17.998 -7.192 40.284 1.00 65.12 92 PRO A N 1
ATOM 644 C CA . PRO A 1 92 ? -18.952 -8.230 40.637 1.00 65.12 92 PRO A CA 1
ATOM 645 C C . PRO A 1 92 ? -20.210 -7.569 41.212 1.00 65.12 92 PRO A C 1
ATOM 647 O O . PRO A 1 92 ? -20.115 -6.708 42.091 1.0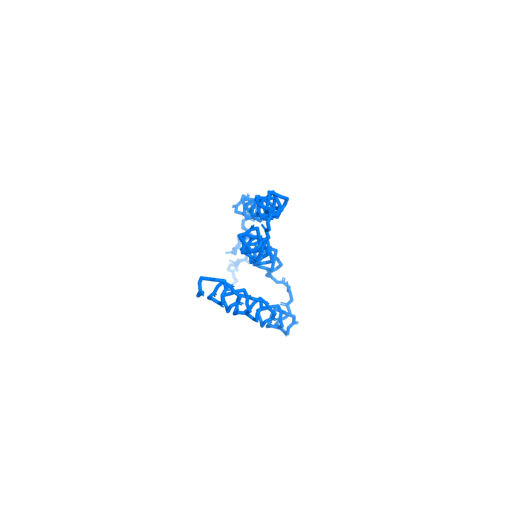0 65.12 92 PRO A O 1
ATOM 650 N N . ARG A 1 93 ? -21.377 -7.950 40.695 1.00 59.84 93 ARG A N 1
ATOM 651 C CA . ARG A 1 93 ? -22.659 -7.783 41.383 1.00 59.84 93 ARG A CA 1
ATOM 652 C C . ARG A 1 93 ? -23.133 -9.148 41.836 1.00 59.84 93 ARG A C 1
ATOM 654 O O . ARG A 1 93 ? -23.016 -10.082 41.013 1.00 59.84 93 ARG A O 1
#

Sequence (93 aa):
MIQAVLLAVFAVLLGNYVLALAVFSRRGLSGNWLLVVLLTGTTGAALAAVLAVLSEGGSRYLDVALVLTGTAAVAAAVRAGLPRPSARAEGPR

pLDDT: mean 75.59, std 8.54, range [50.12, 88.81]

Mean predicted aligned error: 10.09 Å

Organism: NCBI:txid272918

Secondary structure (DSSP, 8-state):
-HHHHHHHHHHHHHHHHHHHHHHHHHH-STTTHHHHHHHHHHHHHHHHHHHHHHSTTTHHHHHHHHHHHHHHHHHHHHHHHSPP--S------

Radius of gyration: 18.04 Å; Cα contacts (8 Å, |Δi|>4): 57; chains: 1; bounding box: 37×20×62 Å

Solvent-accessible surface area (backbone atoms only — not comparable to full-atom values): 5247 Å² total; per-residue (Å²): 111,70,66,61,52,52,50,50,52,47,52,52,52,51,51,52,50,51,52,52,50,53,51,45,68,71,69,56,61,90,87,47,56,64,59,52,48,37,49,51,19,46,51,48,14,52,51,26,42,54,49,16,74,73,38,99,73,23,66,65,32,40,53,51,15,51,52,29,38,50,54,23,51,50,54,50,51,55,58,71,71,48,83,72,84,74,91,72,86,80,71,90,129